Protein AF-A0A923CJ49-F1 (afdb_monomer_lite)

Radius of gyration: 36.43 Å; chains: 1; bounding box: 77×90×79 Å

Secondary structure (DSSP, 8-state):
-HHHHHHHHHHHHHHHTSSSS--------------------EEEEEEE-SS-TT-EESS-SB-TTT-PBPEEEEEEE---------EEEETTEEEEEESS--B-TTT-PBPEEE--------------EEEETTEEEEEESS--B-TTT-PBPEEE--

pLDDT: mean 73.27, std 17.53, range [36.72, 94.31]

Sequence (158 aa):
MKRFTFYIAALMLGIFLLGTSSYAQDKAQSKKPVKVQKQIHQQKIVYTCPMDPEVQSDKPGKCPKCKMELEKKVVKMDTQAKIQKDVYTCPMHPDVTSDKTGKCSKCGMNLEKKSMKKAETKIETKSEMYACPMHQDEKSDKAGKCSKCGMNLEKVKK

Foldseek 3Di:
DVVVVVVVVVVVVVVVVVPPPDPDDDDPDPPPPPPPPVPPQPWQKWWADPVHRPQIDSDWAAGPPPRHTTHIDTDRPPVPPVPQQFWWADPVHRVDIDSDWAAGPPPRHTTHTDRPPPPPPPDDPVQFWWADPVDRPDIDSDWAAGPPPRHTTHTDDD

Structure (mmCIF, N/CA/C/O backbone):
data_AF-A0A923CJ49-F1
#
_entry.id   AF-A0A923CJ49-F1
#
loop_
_atom_site.group_PDB
_atom_site.id
_atom_site.type_symbol
_atom_site.label_atom_id
_atom_site.label_alt_id
_atom_site.label_comp_id
_atom_site.label_asym_id
_atom_site.label_entity_id
_atom_site.label_seq_id
_atom_site.pdbx_PDB_ins_code
_atom_site.Cartn_x
_atom_site.Cartn_y
_atom_site.Cartn_z
_atom_site.occupancy
_atom_site.B_iso_or_equiv
_atom_site.auth_seq_id
_atom_site.auth_comp_id
_atom_site.auth_asym_id
_atom_site.auth_atom_id
_atom_site.pdbx_PDB_model_num
ATOM 1 N N . MET A 1 1 ? -50.140 60.241 39.243 1.00 59.81 1 MET A N 1
ATOM 2 C CA . MET A 1 1 ? -48.869 59.872 39.914 1.00 59.81 1 MET A CA 1
ATOM 3 C C . MET A 1 1 ? -48.958 58.596 40.764 1.00 59.81 1 MET A C 1
ATOM 5 O O . MET A 1 1 ? -48.081 57.761 40.625 1.00 59.81 1 MET A O 1
ATOM 9 N N . LYS A 1 2 ? -50.028 58.350 41.542 1.00 58.00 2 LYS A N 1
ATOM 10 C CA . LYS A 1 2 ? -50.163 57.128 42.377 1.00 58.00 2 LYS A CA 1
ATOM 11 C C . LYS A 1 2 ? -50.251 55.790 41.613 1.00 58.00 2 LYS A C 1
ATOM 13 O O . LYS A 1 2 ? -49.874 54.766 42.152 1.00 58.00 2 LYS A O 1
ATOM 18 N N . ARG A 1 3 ? -50.718 55.771 40.355 1.00 61.09 3 ARG A N 1
ATOM 19 C CA . ARG A 1 3 ? -50.797 54.538 39.534 1.00 61.09 3 ARG A CA 1
ATOM 20 C C . ARG A 1 3 ? -49.441 54.094 38.966 1.00 61.09 3 ARG A C 1
ATOM 22 O O . ARG A 1 3 ? -49.235 52.908 38.752 1.00 61.09 3 ARG A O 1
ATOM 29 N N . PHE A 1 4 ? -48.511 55.032 38.782 1.00 63.72 4 PHE A N 1
ATOM 30 C CA . PHE A 1 4 ? -47.164 54.742 38.283 1.00 63.72 4 PHE A CA 1
ATOM 31 C C . PHE A 1 4 ? -46.266 54.133 39.365 1.00 63.72 4 PHE A C 1
ATOM 33 O O . PHE A 1 4 ? -45.472 53.247 39.072 1.00 63.72 4 PHE A O 1
ATOM 40 N N . THR A 1 5 ? -46.448 54.526 40.628 1.00 64.69 5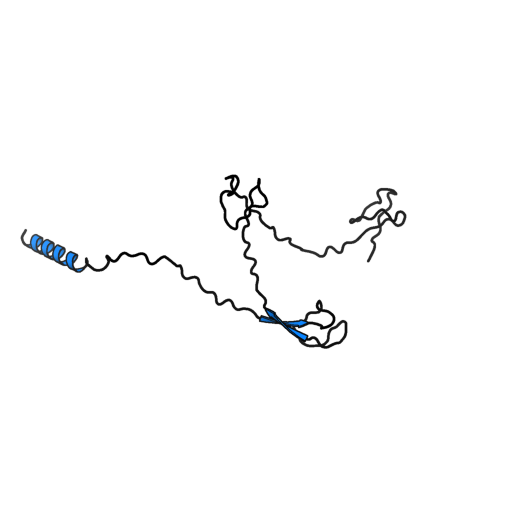 THR A N 1
ATOM 41 C CA . THR A 1 5 ? -45.699 53.948 41.754 1.00 64.69 5 THR A CA 1
ATOM 42 C C . THR A 1 5 ? -46.067 52.484 42.014 1.00 64.69 5 THR A C 1
ATOM 44 O O . THR A 1 5 ? -45.191 51.698 42.356 1.00 64.69 5 THR A O 1
ATOM 47 N N . PHE A 1 6 ? -47.322 52.079 41.774 1.00 73.62 6 PHE A N 1
ATOM 48 C CA . PHE A 1 6 ? -47.728 50.668 41.870 1.00 73.62 6 PHE A CA 1
ATOM 49 C C . PHE A 1 6 ? -47.110 49.792 40.772 1.00 73.62 6 PHE A C 1
ATOM 51 O O . PHE A 1 6 ? -46.699 48.670 41.052 1.00 73.62 6 PHE A O 1
ATOM 58 N N . TYR A 1 7 ? -46.982 50.308 39.546 1.00 72.44 7 TYR A N 1
ATOM 59 C CA . TYR A 1 7 ? -46.362 49.566 38.444 1.00 72.44 7 TYR A CA 1
ATOM 60 C C . TYR A 1 7 ? -44.859 49.356 38.649 1.00 72.44 7 TYR A C 1
ATOM 62 O O . TYR A 1 7 ? -44.361 48.267 38.386 1.00 72.44 7 TYR A O 1
ATOM 70 N N . ILE A 1 8 ? -44.144 50.355 39.174 1.00 72.19 8 ILE A N 1
ATOM 71 C CA . ILE A 1 8 ? -42.700 50.248 39.438 1.00 72.19 8 ILE A CA 1
ATOM 72 C C . ILE A 1 8 ? -42.423 49.286 40.608 1.00 72.19 8 ILE A C 1
ATOM 74 O O . ILE A 1 8 ? -41.493 48.484 40.530 1.00 72.19 8 ILE A O 1
ATOM 78 N N . ALA A 1 9 ? -43.262 49.295 41.652 1.00 69.00 9 ALA A N 1
ATOM 79 C CA . ALA A 1 9 ? -43.156 48.346 42.763 1.00 69.00 9 ALA A CA 1
ATOM 80 C C . ALA A 1 9 ? -43.436 46.892 42.327 1.00 69.00 9 ALA A C 1
ATOM 82 O O . ALA A 1 9 ? -42.726 45.980 42.746 1.00 69.00 9 ALA A O 1
ATOM 83 N N . ALA A 1 10 ? -44.414 46.675 41.439 1.00 67.12 10 ALA A N 1
ATOM 84 C CA . ALA A 1 10 ? -44.710 45.353 40.881 1.00 67.12 10 ALA A CA 1
ATOM 85 C C . ALA A 1 10 ? -43.597 44.838 39.945 1.00 67.12 10 ALA A C 1
ATOM 87 O O . ALA A 1 10 ? -43.288 43.647 39.951 1.00 67.12 10 ALA A O 1
ATOM 88 N N . LEU A 1 11 ? -42.949 45.730 39.185 1.00 66.56 11 LEU A N 1
ATOM 89 C CA . LEU A 1 11 ? -41.848 45.372 38.281 1.00 66.56 11 LEU A CA 1
ATOM 90 C C . LEU A 1 11 ? -40.582 44.948 39.044 1.00 66.56 11 LEU A C 1
ATOM 92 O O . LEU A 1 11 ? -39.925 43.986 38.654 1.00 66.56 11 LEU A O 1
ATOM 96 N N . MET A 1 12 ? -40.269 45.607 40.163 1.00 64.75 12 MET A N 1
ATOM 97 C CA . MET A 1 12 ? -39.093 45.274 40.982 1.00 64.75 12 MET A CA 1
ATOM 98 C C . MET A 1 12 ? -39.270 43.977 41.789 1.00 64.75 12 MET A C 1
ATOM 100 O O . MET A 1 12 ? -38.310 43.228 41.957 1.00 64.75 12 MET A O 1
ATOM 104 N N . LEU A 1 13 ? -40.498 43.655 42.215 1.00 63.62 13 LEU A N 1
ATOM 105 C CA . LEU A 1 13 ? -40.825 42.365 42.841 1.00 63.62 13 LE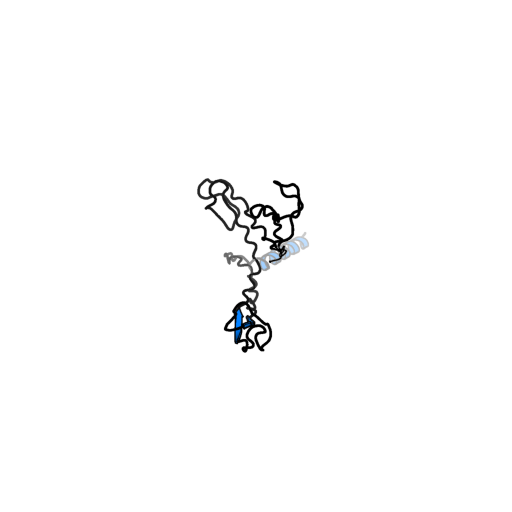U A CA 1
ATOM 106 C C . LEU A 1 13 ? -40.783 41.191 41.844 1.00 63.62 13 LEU A C 1
ATOM 108 O O . LEU A 1 13 ? -40.416 40.081 42.225 1.00 63.62 13 LEU A O 1
ATOM 112 N N . GLY A 1 14 ? -41.100 41.428 40.565 1.00 59.41 14 GLY A N 1
ATOM 113 C CA . GLY A 1 14 ? -41.058 40.398 39.519 1.00 59.41 14 GLY A CA 1
ATOM 114 C C . GLY A 1 14 ? -39.646 39.993 39.078 1.00 59.41 14 GLY A C 1
ATOM 115 O O . GLY A 1 14 ? -39.413 38.832 38.751 1.00 59.41 14 GLY A O 1
ATOM 116 N N . ILE A 1 15 ? -38.680 40.917 39.108 1.00 60.88 15 ILE A N 1
ATOM 117 C CA . ILE A 1 15 ? -37.300 40.654 38.658 1.00 60.88 15 ILE A CA 1
ATOM 118 C C . ILE A 1 15 ? -36.504 39.847 39.704 1.00 60.88 15 ILE A C 1
ATOM 120 O O . ILE A 1 15 ? -35.617 39.075 39.345 1.00 60.88 15 ILE A O 1
ATOM 124 N N . PHE A 1 16 ? -36.859 39.942 40.991 1.00 52.81 16 PHE A N 1
ATOM 125 C CA . PHE A 1 16 ? -36.163 39.237 42.075 1.00 52.81 16 PHE A CA 1
ATOM 126 C C . PHE A 1 16 ? -36.504 37.731 42.163 1.00 52.81 16 PHE A C 1
ATOM 128 O O . PHE A 1 16 ? -35.714 36.958 42.697 1.00 52.81 16 PHE A O 1
ATOM 135 N N . LEU A 1 17 ? -37.630 37.280 41.588 1.00 57.31 17 LEU A N 1
ATOM 136 C CA . LEU A 1 17 ? -38.038 35.861 41.582 1.00 57.31 17 LEU A CA 1
ATOM 137 C C . LEU A 1 17 ? -37.474 35.035 40.410 1.00 57.31 17 LEU A C 1
ATOM 139 O O . LEU A 1 17 ? -37.579 33.812 40.428 1.00 57.31 17 LEU A O 1
ATOM 143 N N . LEU A 1 18 ? -36.838 35.662 39.414 1.00 55.31 18 LEU A N 1
ATOM 144 C CA . LEU A 1 18 ? -36.206 34.962 38.281 1.00 55.31 18 LEU A CA 1
ATOM 145 C C . LEU A 1 18 ? -34.669 34.860 38.407 1.00 55.31 18 LEU A C 1
ATOM 147 O O . LEU A 1 18 ? -34.010 34.353 37.502 1.00 55.31 18 LEU A O 1
ATOM 151 N N . GLY A 1 19 ? -34.082 35.340 39.510 1.00 57.91 19 GLY A N 1
ATOM 152 C CA . GLY A 1 19 ? -32.658 35.690 39.584 1.00 57.91 19 GLY A CA 1
ATOM 153 C C . GLY A 1 19 ? -31.718 34.815 40.427 1.00 57.91 19 GLY A C 1
ATOM 154 O O . GLY A 1 19 ? -30.617 35.280 40.702 1.00 57.91 19 GLY A O 1
ATOM 155 N N . THR A 1 20 ? -32.075 33.598 40.869 1.00 63.00 20 THR A N 1
ATOM 156 C CA . THR A 1 20 ? -31.187 32.790 41.753 1.00 63.00 20 THR A CA 1
ATOM 157 C C . THR A 1 20 ? -31.067 31.300 41.410 1.00 63.00 20 THR A C 1
ATOM 159 O O . THR A 1 20 ? -30.896 30.452 42.283 1.00 63.00 20 THR A O 1
ATOM 162 N N . SER A 1 21 ? -31.069 30.930 40.131 1.00 58.22 21 SER A N 1
ATOM 163 C CA . SER A 1 21 ? -30.615 29.589 39.729 1.00 58.22 21 SER A CA 1
ATOM 164 C C . SER A 1 21 ? -29.766 29.651 38.475 1.00 58.22 21 SER A C 1
ATOM 166 O O . SER A 1 21 ? -30.269 29.425 37.383 1.00 58.22 21 SER A O 1
ATOM 168 N N . SER A 1 22 ? -28.484 29.990 38.641 1.00 57.03 22 SER A N 1
ATOM 169 C CA . SER A 1 22 ? -27.346 29.431 37.883 1.00 57.03 22 SER A CA 1
ATOM 170 C C . SER A 1 22 ? -26.071 30.227 38.180 1.00 57.03 22 SER A C 1
ATOM 172 O O . SER A 1 22 ? -25.549 30.934 37.324 1.00 57.03 22 SER A O 1
ATOM 174 N N . TYR A 1 23 ? -25.546 30.114 39.401 1.00 59.97 23 TYR A N 1
ATOM 175 C CA . TYR A 1 23 ? -24.133 30.408 39.660 1.00 59.97 23 TYR A CA 1
ATOM 176 C C . TYR A 1 23 ? -23.498 29.209 40.364 1.00 59.97 23 TYR A C 1
ATOM 178 O O . TYR A 1 23 ? -23.185 29.228 41.547 1.00 59.97 23 TYR A O 1
ATOM 186 N N . ALA A 1 24 ? -23.354 28.128 39.601 1.00 53.75 24 ALA A N 1
ATOM 187 C CA . ALA A 1 24 ? -22.374 27.091 39.868 1.00 53.75 24 ALA A CA 1
ATOM 188 C C . ALA A 1 24 ? -21.457 27.038 38.642 1.00 53.75 24 ALA A C 1
ATOM 190 O O . ALA A 1 24 ? -21.791 26.455 37.611 1.00 53.75 24 ALA A O 1
ATOM 191 N N . GLN A 1 25 ? -20.314 27.714 38.741 1.00 55.56 25 GLN A N 1
ATOM 192 C CA . GLN A 1 25 ? -19.132 27.326 37.986 1.00 55.56 25 GLN A CA 1
ATOM 193 C C . GLN A 1 25 ? -18.595 26.052 38.647 1.00 55.56 25 GLN A C 1
ATOM 195 O O . GLN A 1 25 ? -18.388 26.061 39.852 1.00 55.56 25 GLN A O 1
ATOM 200 N N . ASP A 1 26 ? -18.346 24.984 37.891 1.00 52.47 26 ASP A N 1
ATOM 201 C CA . ASP A 1 26 ? -16.961 24.543 37.727 1.00 52.47 26 ASP A CA 1
ATOM 202 C C . ASP A 1 26 ? -16.788 23.580 36.543 1.00 52.47 26 ASP A C 1
ATOM 204 O O . ASP A 1 26 ? -17.720 22.986 36.000 1.00 52.47 26 ASP A O 1
ATOM 208 N N . LYS A 1 27 ? -15.548 23.526 36.086 1.00 54.16 27 LYS A N 1
ATOM 209 C CA . LYS A 1 27 ? -15.055 23.108 34.782 1.00 54.16 27 LYS A CA 1
ATOM 210 C C . LYS A 1 27 ? -15.205 21.600 34.549 1.00 54.16 27 LYS A C 1
ATOM 212 O O . LYS A 1 27 ? -14.256 20.840 34.725 1.00 54.16 27 LYS A O 1
ATOM 217 N N . ALA A 1 28 ? -16.338 21.160 34.011 1.00 47.00 28 ALA A N 1
ATOM 218 C CA . ALA A 1 28 ? -16.392 19.893 33.283 1.00 47.00 28 ALA A CA 1
ATOM 219 C C . ALA A 1 28 ? -15.890 20.124 31.851 1.00 47.00 28 ALA A C 1
ATOM 221 O O . ALA A 1 28 ? -16.591 20.629 30.976 1.00 47.00 28 ALA A O 1
ATOM 222 N N . GLN A 1 29 ? -14.615 19.803 31.654 1.00 50.41 29 GLN A N 1
ATOM 223 C CA . GLN A 1 29 ? -13.920 19.753 30.374 1.00 50.41 29 GLN A CA 1
ATOM 224 C C . GLN A 1 29 ? -14.838 19.265 29.247 1.00 50.41 29 GLN A C 1
ATOM 226 O O . GLN A 1 29 ? -15.416 18.181 29.320 1.00 50.41 29 GLN A O 1
ATOM 231 N N . SER A 1 30 ? -14.899 20.055 28.174 1.00 45.38 30 SER A N 1
ATOM 232 C CA . SER A 1 30 ? -15.439 19.669 26.874 1.00 45.38 30 SER A CA 1
ATOM 233 C C . SER A 1 30 ? -14.671 18.457 26.332 1.00 45.38 30 SER A C 1
ATOM 235 O O . SER A 1 30 ? -13.766 18.571 25.508 1.00 45.38 30 SER A O 1
ATOM 237 N N . LYS A 1 31 ? -15.027 17.258 26.791 1.00 44.47 31 LYS A N 1
ATOM 238 C CA . LYS A 1 31 ? -14.844 16.052 25.996 1.00 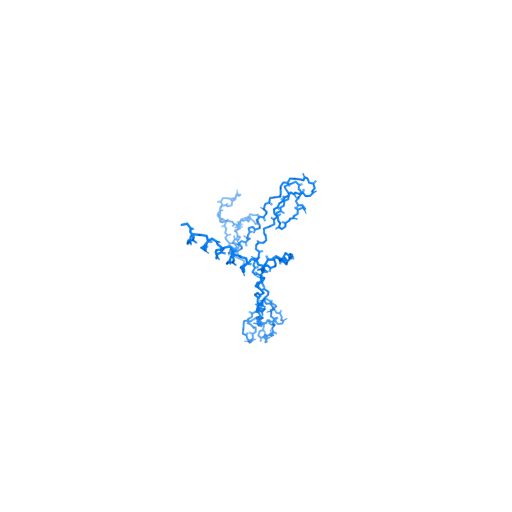44.47 31 LYS A CA 1
ATOM 239 C C . LYS A 1 31 ? -16.035 16.023 25.054 1.00 44.47 31 LYS A C 1
ATOM 241 O O . LYS A 1 31 ? -17.115 15.562 25.412 1.00 44.47 31 LYS A O 1
ATOM 246 N N . LYS A 1 32 ? -15.839 16.579 23.853 1.00 41.12 32 LYS A N 1
ATOM 247 C CA . LYS A 1 32 ? -16.707 16.312 22.698 1.00 41.12 32 LYS A CA 1
ATOM 248 C C . LYS A 1 32 ? -17.052 14.817 22.704 1.00 41.12 32 LYS A C 1
ATOM 250 O O . LYS A 1 32 ? -16.138 14.024 22.955 1.00 41.12 32 LYS A O 1
ATOM 255 N N . PRO A 1 33 ? -18.299 14.408 22.416 1.00 38.28 33 PRO A N 1
ATOM 256 C CA . PRO A 1 33 ? -18.590 12.999 22.239 1.00 38.28 33 PRO A CA 1
ATOM 257 C C . PRO A 1 33 ? -17.721 12.513 21.082 1.00 38.28 33 PRO A C 1
ATOM 259 O O . PRO A 1 33 ? -17.966 12.817 19.913 1.00 38.28 33 PRO A O 1
ATOM 262 N N . VAL A 1 34 ? -16.660 11.778 21.415 1.00 42.88 34 VAL A N 1
ATOM 263 C CA . VAL A 1 34 ? -16.055 10.847 20.481 1.00 42.88 34 VAL A CA 1
ATOM 264 C C . VAL A 1 34 ? -17.210 9.924 20.140 1.00 42.88 34 VAL A C 1
ATOM 266 O O . VAL A 1 34 ? -17.631 9.123 20.971 1.00 42.88 34 VAL A O 1
ATOM 269 N N . LYS A 1 35 ? -17.787 10.090 18.943 1.00 36.72 35 LYS A N 1
ATOM 270 C CA . LYS A 1 35 ? -18.553 9.020 18.317 1.00 36.72 35 LYS A CA 1
ATOM 271 C C . LYS A 1 35 ? -17.591 7.843 18.306 1.00 36.72 35 LYS A C 1
ATOM 273 O O . LYS A 1 35 ? -16.711 7.779 17.449 1.00 36.72 35 LYS A O 1
ATOM 278 N N . VAL A 1 36 ? -17.725 6.957 19.290 1.00 41.34 36 VAL A N 1
ATOM 279 C CA . VAL A 1 36 ? -17.186 5.608 19.230 1.00 41.34 36 VAL A CA 1
ATOM 280 C C . VAL A 1 36 ? -17.983 4.968 18.109 1.00 41.34 36 VAL A C 1
ATOM 282 O O . VAL A 1 36 ? -19.0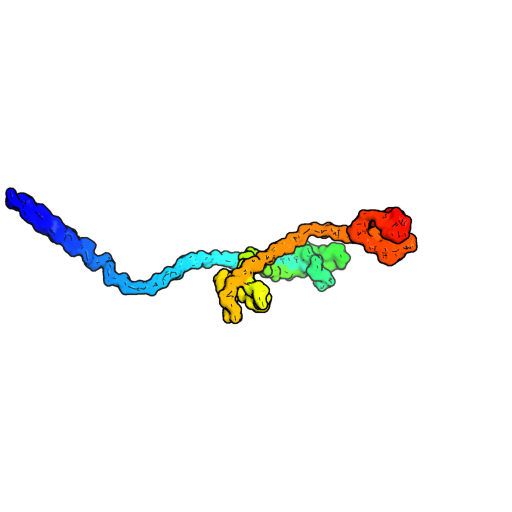30 4.357 18.310 1.00 41.34 36 VAL A O 1
ATOM 285 N N . GLN A 1 37 ? -17.545 5.244 16.882 1.00 50.91 37 GLN A N 1
ATOM 286 C CA . GLN A 1 37 ? -17.928 4.473 15.727 1.00 50.91 37 GLN A CA 1
ATOM 287 C C . GLN A 1 37 ? -17.491 3.070 16.099 1.00 50.91 37 GLN A C 1
ATOM 289 O O . GLN A 1 37 ? -16.295 2.806 16.208 1.00 50.91 37 GLN A O 1
ATOM 294 N N . LYS A 1 38 ? -18.477 2.230 16.420 1.00 44.38 38 LYS A N 1
ATOM 295 C CA . LYS A 1 38 ? -18.341 0.791 16.580 1.00 44.38 38 LYS A CA 1
ATOM 296 C C . LYS A 1 38 ? -17.496 0.332 15.400 1.00 44.38 38 LYS A C 1
ATOM 298 O O . LYS A 1 38 ? -17.998 0.272 14.281 1.00 44.38 38 LYS A O 1
ATOM 303 N N . GLN A 1 39 ? -16.199 0.140 15.637 1.00 53.25 39 GLN A N 1
ATOM 304 C CA . GLN A 1 39 ? -15.274 -0.326 14.623 1.00 53.25 39 GLN A CA 1
ATOM 305 C C . GLN A 1 39 ? -15.726 -1.742 14.323 1.00 53.25 39 GLN A C 1
ATOM 307 O O . GLN A 1 39 ? -15.440 -2.678 15.074 1.00 53.25 39 GLN A O 1
ATOM 312 N N . ILE A 1 40 ? -16.544 -1.870 13.280 1.00 49.59 40 ILE A N 1
ATOM 313 C CA . ILE A 1 40 ? -16.902 -3.156 12.720 1.00 49.59 40 ILE A CA 1
ATOM 314 C C . ILE A 1 40 ? -15.588 -3.694 12.178 1.00 49.59 40 ILE A C 1
ATOM 316 O O . ILE A 1 40 ? -15.141 -3.308 11.103 1.00 49.59 40 ILE A O 1
ATOM 320 N N . HIS A 1 41 ? -14.935 -4.520 12.990 1.00 51.75 41 HIS A N 1
ATOM 321 C CA . HIS A 1 41 ? -13.840 -5.364 12.560 1.00 51.75 41 HIS A CA 1
ATOM 322 C C . HIS A 1 41 ? -14.454 -6.314 11.537 1.00 51.75 41 HIS A C 1
ATOM 324 O O . HIS A 1 41 ? -15.062 -7.323 11.896 1.00 51.75 41 HIS A O 1
ATOM 330 N N . GLN A 1 42 ? -14.400 -5.925 10.265 1.00 60.66 42 GLN A N 1
ATOM 331 C CA . GLN A 1 42 ? -14.883 -6.740 9.165 1.00 60.66 42 GLN A CA 1
ATOM 332 C C . GLN A 1 42 ? -13.914 -7.915 9.029 1.00 60.66 42 GLN A C 1
ATOM 334 O O . GLN A 1 42 ? -12.850 -7.823 8.423 1.00 60.66 42 GLN A O 1
ATOM 339 N N . GLN A 1 43 ? -14.252 -9.023 9.682 1.00 69.06 43 GLN A N 1
ATOM 340 C CA . GLN A 1 43 ? -13.546 -10.283 9.513 1.00 69.06 43 GLN A CA 1
ATOM 341 C C . GLN A 1 43 ? -13.917 -10.837 8.137 1.00 69.06 43 GLN A C 1
ATOM 343 O O . GLN A 1 43 ? -15.082 -11.153 7.890 1.00 69.06 43 GLN A O 1
ATOM 348 N N . LYS A 1 44 ? -12.938 -10.937 7.233 1.00 84.00 44 LYS A N 1
ATOM 349 C CA . LYS A 1 44 ? -13.124 -11.551 5.916 1.00 84.00 44 LYS A CA 1
ATOM 350 C C . LYS A 1 44 ? -12.566 -12.965 5.958 1.00 84.00 44 LYS A C 1
ATOM 352 O O . LYS A 1 44 ? -11.414 -13.183 6.328 1.00 84.00 44 LYS A O 1
ATOM 357 N N . ILE A 1 45 ? -13.395 -13.931 5.587 1.00 88.38 45 ILE A N 1
ATOM 358 C CA . ILE A 1 45 ? -12.958 -15.311 5.387 1.00 88.38 45 ILE A CA 1
ATOM 359 C C . ILE A 1 45 ? -12.312 -15.389 4.002 1.00 88.38 45 ILE A C 1
ATOM 361 O O . ILE A 1 45 ? -12.928 -14.988 3.018 1.00 88.38 45 ILE A O 1
ATOM 365 N N . VAL A 1 46 ? -11.085 -15.897 3.938 1.00 92.12 46 VAL A N 1
ATOM 366 C CA . VAL A 1 46 ? -10.326 -16.138 2.706 1.00 92.12 46 VAL A CA 1
ATOM 367 C C . VAL A 1 46 ? -9.805 -17.569 2.750 1.00 92.12 46 VAL A C 1
ATOM 369 O O . VAL A 1 46 ? -9.345 -18.027 3.787 1.00 92.12 46 VAL A O 1
ATOM 372 N N . TYR A 1 47 ? -9.875 -18.285 1.641 1.00 94.31 47 TYR A N 1
ATOM 373 C CA . TYR A 1 47 ? -9.346 -19.636 1.500 1.00 94.31 47 TYR A CA 1
ATOM 374 C C . TYR A 1 47 ? -7.957 -19.568 0.867 1.00 94.31 47 TYR A C 1
ATOM 376 O O . TYR A 1 47 ? -7.775 -18.846 -0.111 1.00 94.31 47 TYR A O 1
ATOM 384 N N . THR A 1 48 ? -6.964 -20.259 1.422 1.00 93.00 48 THR A N 1
ATOM 385 C CA . THR A 1 48 ? -5.560 -20.198 0.974 1.00 93.00 48 THR A CA 1
ATOM 386 C C . THR A 1 48 ? -5.004 -21.599 0.745 1.00 93.00 48 THR A C 1
ATOM 388 O O . THR A 1 48 ? -5.340 -22.526 1.477 1.00 93.00 48 THR A O 1
ATOM 391 N N . CYS A 1 49 ? -4.168 -21.770 -0.280 1.00 93.56 49 CYS A N 1
ATOM 392 C CA . CYS A 1 49 ? -3.517 -23.051 -0.548 1.00 93.56 49 CYS A CA 1
ATOM 393 C C . CYS A 1 49 ? -2.387 -23.307 0.471 1.00 93.56 49 CYS A C 1
ATOM 395 O O . CYS A 1 49 ? -1.537 -22.428 0.636 1.00 93.56 49 CYS A O 1
ATOM 397 N N . PRO A 1 50 ? -2.312 -24.494 1.104 1.00 88.69 50 PRO A N 1
ATOM 398 C CA . PRO A 1 50 ? -1.257 -24.807 2.074 1.00 88.69 50 PRO A CA 1
ATOM 399 C C . PRO A 1 50 ? 0.145 -24.844 1.448 1.00 88.69 50 PRO A C 1
ATOM 401 O O . PRO A 1 50 ? 1.129 -24.564 2.126 1.00 88.69 50 PRO A O 1
ATOM 404 N N . MET A 1 51 ? 0.244 -25.147 0.148 1.00 90.94 51 MET A N 1
ATOM 405 C CA . MET A 1 51 ? 1.515 -25.153 -0.586 1.00 90.94 51 MET A CA 1
ATOM 406 C C . MET A 1 51 ? 1.841 -23.824 -1.280 1.00 90.94 51 MET A C 1
ATOM 408 O O . MET A 1 51 ? 3.008 -23.545 -1.527 1.00 90.94 51 MET A O 1
ATOM 412 N N . ASP A 1 52 ? 0.834 -22.994 -1.567 1.00 84.81 52 ASP A N 1
ATOM 413 C CA . ASP A 1 52 ? 0.989 -21.736 -2.304 1.00 84.81 52 ASP A CA 1
ATOM 414 C C . ASP A 1 52 ? 0.247 -20.596 -1.581 1.00 84.81 52 ASP A C 1
ATOM 416 O O . ASP A 1 52 ? -0.900 -20.292 -1.925 1.00 84.81 52 ASP A O 1
ATOM 420 N N . PRO A 1 53 ? 0.876 -19.912 -0.607 1.00 82.19 53 PRO A N 1
ATOM 421 C CA . PRO A 1 53 ? 0.233 -18.840 0.164 1.00 82.19 53 PRO A CA 1
ATOM 422 C C . PRO A 1 53 ? -0.281 -17.656 -0.675 1.00 82.19 53 PRO A C 1
ATOM 424 O O . PRO A 1 53 ? -1.136 -16.890 -0.222 1.00 82.19 53 PRO A O 1
ATOM 427 N N . GLU A 1 54 ? 0.238 -17.505 -1.897 1.00 85.94 54 GLU A N 1
ATOM 428 C CA . GLU A 1 54 ? -0.197 -16.512 -2.886 1.00 85.94 54 GLU A CA 1
ATOM 429 C C . GLU A 1 54 ? -1.560 -16.844 -3.511 1.00 85.94 54 GLU A C 1
ATOM 431 O O . GLU A 1 54 ? -2.259 -15.951 -3.990 1.00 85.94 54 GLU A O 1
ATOM 436 N N . VAL A 1 55 ? -1.963 -18.119 -3.517 1.00 88.12 55 VAL A N 1
ATOM 437 C CA . VAL A 1 55 ? -3.249 -18.548 -4.071 1.00 88.12 55 VAL A CA 1
ATOM 438 C C . VAL A 1 55 ? -4.323 -18.372 -3.006 1.00 88.12 55 VAL A C 1
ATOM 440 O O . VAL A 1 55 ? -4.439 -19.172 -2.075 1.00 88.12 55 VAL A O 1
ATOM 443 N N . GLN A 1 56 ? -5.119 -17.318 -3.168 1.00 91.44 56 GLN A N 1
ATOM 444 C CA . GLN A 1 56 ? -6.224 -16.967 -2.284 1.00 91.44 56 GLN A CA 1
ATOM 445 C C . GLN A 1 56 ? -7.554 -16.948 -3.042 1.00 91.44 56 GLN A C 1
ATOM 447 O O . GLN A 1 56 ? -7.617 -16.539 -4.199 1.00 91.44 56 GLN A O 1
ATOM 452 N N . SER A 1 57 ? -8.624 -17.382 -2.383 1.00 88.94 57 SER A N 1
ATOM 453 C CA . SER A 1 57 ? -9.979 -17.436 -2.934 1.00 88.94 57 SER A CA 1
ATOM 454 C C . SER A 1 57 ? -10.996 -16.959 -1.901 1.00 88.94 57 SER A C 1
ATOM 456 O O . SER A 1 57 ? -10.838 -17.186 -0.705 1.00 88.94 57 SER A O 1
ATOM 458 N N . ASP A 1 58 ? -12.084 -16.346 -2.356 1.00 90.62 58 ASP A N 1
ATOM 459 C CA . ASP A 1 58 ? -13.225 -15.996 -1.497 1.00 90.62 58 ASP A CA 1
ATOM 460 C C . ASP A 1 58 ? -14.169 -17.186 -1.254 1.00 90.62 58 ASP A C 1
ATOM 462 O O . ASP A 1 58 ? -15.090 -17.110 -0.440 1.00 90.62 58 ASP A O 1
ATOM 466 N N . LYS A 1 59 ? -13.949 -18.297 -1.966 1.00 89.38 59 LYS A N 1
ATOM 467 C CA . LYS A 1 59 ? -14.782 -19.502 -1.936 1.00 89.38 59 LYS A CA 1
ATOM 468 C C . LYS A 1 59 ? -13.951 -20.743 -1.592 1.00 89.38 59 LYS A C 1
ATOM 470 O O . LYS A 1 59 ? -12.782 -20.797 -1.986 1.00 89.38 59 LYS A O 1
ATOM 475 N N . PRO A 1 60 ? -14.554 -21.738 -0.917 1.00 92.88 60 PRO A N 1
ATOM 476 C CA . PRO A 1 60 ? -13.924 -23.039 -0.723 1.00 92.88 60 PRO A CA 1
ATOM 477 C C . PRO A 1 60 ? -13.733 -23.755 -2.065 1.00 92.88 60 PRO A C 1
ATOM 479 O O . PRO A 1 60 ? -14.391 -23.420 -3.057 1.00 92.88 60 PRO A O 1
ATOM 482 N N . GLY A 1 61 ? -12.851 -24.750 -2.089 1.00 92.88 61 GLY A N 1
ATOM 483 C CA . GLY A 1 61 ? -12.605 -25.585 -3.256 1.00 92.88 61 GLY A CA 1
ATOM 484 C C . GLY A 1 61 ? -11.135 -25.939 -3.424 1.00 92.88 61 GLY A C 1
ATOM 485 O O . GLY A 1 61 ? -10.309 -25.732 -2.538 1.00 92.88 61 GLY A O 1
ATOM 486 N N . LYS A 1 62 ? -10.802 -26.451 -4.609 1.00 93.50 62 LYS A N 1
ATOM 487 C CA . LYS A 1 62 ? -9.453 -26.920 -4.933 1.00 93.50 62 LYS A CA 1
ATOM 488 C C . LYS A 1 62 ? -8.581 -25.808 -5.505 1.00 93.50 62 LYS A C 1
ATOM 490 O O . LYS A 1 62 ? -9.018 -25.021 -6.342 1.00 93.50 62 LYS A O 1
ATOM 495 N N . CYS A 1 63 ? -7.316 -25.795 -5.102 1.00 89.12 63 CYS A N 1
ATOM 496 C CA . CYS A 1 63 ? -6.281 -24.946 -5.663 1.00 89.12 63 CYS A CA 1
ATOM 497 C C . CYS A 1 63 ? -6.111 -25.241 -7.167 1.00 89.12 63 CYS A C 1
ATOM 499 O O . CYS A 1 63 ? -5.890 -26.396 -7.539 1.00 89.12 63 CYS A O 1
ATOM 501 N N . PRO A 1 64 ? -6.148 -24.229 -8.051 1.00 90.00 64 PRO A N 1
ATOM 502 C CA . PRO A 1 64 ? -6.004 -24.428 -9.494 1.00 90.00 64 PRO A CA 1
ATOM 503 C C . PRO A 1 64 ? -4.601 -24.893 -9.913 1.00 90.00 64 PRO A C 1
ATOM 505 O O . PRO A 1 64 ? -4.451 -25.446 -10.998 1.00 90.00 64 PRO A O 1
ATOM 508 N N . LYS A 1 65 ? -3.580 -24.684 -9.069 1.00 87.12 65 LYS A N 1
ATOM 509 C CA . LYS A 1 65 ? -2.195 -25.086 -9.353 1.00 87.12 65 LYS A CA 1
ATOM 510 C C . LYS A 1 65 ? -1.927 -26.533 -8.940 1.00 87.12 65 LYS A C 1
ATOM 512 O O . LYS A 1 65 ? -1.553 -27.355 -9.768 1.00 87.12 65 LYS A O 1
ATOM 517 N N . CYS A 1 66 ? -2.147 -26.851 -7.665 1.00 89.19 66 CYS A N 1
ATOM 518 C CA . CYS A 1 66 ? -1.778 -28.146 -7.085 1.00 89.19 66 CYS A CA 1
ATOM 519 C C . CYS A 1 66 ? -2.963 -29.101 -6.868 1.00 89.19 66 CYS A C 1
ATOM 521 O O . CYS A 1 66 ? -2.762 -30.232 -6.436 1.00 89.19 66 CYS A O 1
ATOM 523 N N . LYS A 1 67 ? -4.202 -28.672 -7.159 1.00 90.38 67 LYS A N 1
ATOM 524 C CA . LYS A 1 67 ? -5.451 -29.449 -7.007 1.00 90.38 67 LYS A CA 1
ATOM 525 C C . LYS A 1 67 ? -5.764 -29.919 -5.576 1.00 90.38 67 LYS A C 1
ATOM 527 O O . LYS A 1 67 ? -6.713 -30.683 -5.394 1.00 90.38 67 LYS A O 1
ATOM 532 N N . MET A 1 68 ? -5.018 -29.452 -4.575 1.00 91.19 68 MET A N 1
ATOM 533 C CA . MET A 1 68 ? -5.304 -29.678 -3.154 1.00 91.19 68 MET A CA 1
ATOM 534 C C . MET A 1 68 ? -6.428 -28.762 -2.663 1.00 91.19 68 MET A C 1
ATOM 536 O O . MET A 1 68 ? -6.672 -27.715 -3.256 1.00 91.19 68 MET A O 1
ATOM 540 N N . GLU A 1 69 ? -7.113 -29.148 -1.590 1.00 93.50 69 GLU A N 1
ATOM 541 C CA . GLU A 1 69 ? -8.188 -28.346 -0.994 1.00 93.50 69 GLU A CA 1
ATOM 542 C C . GLU A 1 69 ? -7.630 -27.059 -0.362 1.00 93.50 69 GLU A C 1
ATOM 544 O O . GLU A 1 69 ? -6.560 -27.069 0.248 1.00 93.50 69 GLU A O 1
ATOM 549 N N . LEU A 1 70 ? -8.336 -25.941 -0.530 1.00 93.19 70 LEU A N 1
ATOM 550 C CA . LEU A 1 70 ? -7.962 -24.668 0.076 1.00 93.19 70 LEU A CA 1
ATOM 551 C C . LEU A 1 70 ? -8.394 -24.618 1.545 1.00 93.19 70 LEU A C 1
ATOM 553 O O . LEU A 1 70 ? -9.529 -24.940 1.897 1.00 93.19 70 LEU A O 1
ATOM 557 N N . GLU A 1 71 ? -7.513 -24.116 2.402 1.00 91.75 71 GLU A N 1
ATOM 558 C CA . GLU A 1 71 ? -7.766 -23.999 3.833 1.00 91.75 71 GLU A CA 1
ATOM 559 C C . GLU A 1 71 ? -8.413 -22.661 4.182 1.00 91.75 71 GLU A C 1
ATOM 561 O O . GLU A 1 71 ? -8.020 -21.599 3.696 1.00 91.75 71 GLU A O 1
ATOM 566 N N . LYS A 1 72 ? -9.409 -22.695 5.069 1.00 92.50 72 LYS A N 1
ATOM 567 C CA . LYS A 1 72 ? -10.136 -21.507 5.517 1.00 92.50 72 LYS A CA 1
ATOM 568 C C . LYS A 1 72 ? -9.283 -20.677 6.478 1.00 92.50 72 LYS A C 1
ATOM 570 O O . LYS A 1 72 ? -9.020 -21.091 7.604 1.00 92.50 72 LYS A O 1
ATOM 575 N N . LYS A 1 73 ? -8.962 -19.448 6.087 1.00 88.75 73 LYS A N 1
ATOM 576 C CA . LYS A 1 73 ? -8.250 -18.462 6.901 1.00 88.75 73 LYS A CA 1
ATOM 577 C C . LYS A 1 73 ? -9.150 -17.268 7.210 1.00 88.75 73 LYS A C 1
ATOM 579 O O . LYS A 1 73 ? -9.753 -16.663 6.327 1.00 88.75 73 LYS A O 1
ATOM 584 N N . VAL A 1 74 ? -9.253 -16.905 8.486 1.00 84.25 74 VAL A N 1
ATOM 585 C CA . VAL A 1 74 ? -9.958 -15.683 8.897 1.00 84.25 74 VAL A CA 1
ATOM 586 C C . VAL A 1 74 ? -8.952 -14.546 8.898 1.00 84.25 74 VAL A C 1
ATOM 588 O O . VAL A 1 74 ? -8.045 -14.508 9.729 1.00 84.25 74 VAL A O 1
ATOM 591 N N . VAL A 1 75 ? -9.103 -13.625 7.955 1.00 81.88 75 VAL A N 1
ATOM 592 C CA . VAL A 1 75 ? -8.266 -12.435 7.877 1.00 81.88 75 VAL A CA 1
ATOM 593 C C . VAL A 1 75 ? -9.012 -11.311 8.578 1.00 81.88 75 VAL A C 1
ATOM 595 O O . VAL A 1 75 ? -10.133 -10.947 8.210 1.00 81.88 75 VAL A O 1
ATOM 598 N N . LYS A 1 76 ? -8.394 -10.761 9.624 1.00 77.81 76 LYS A N 1
ATOM 599 C CA . LYS A 1 76 ? -8.823 -9.478 10.173 1.00 77.81 76 LYS A CA 1
ATOM 600 C C . LYS A 1 76 ? -8.447 -8.447 9.119 1.00 77.81 76 LYS A C 1
ATOM 602 O O . LYS A 1 76 ? -7.270 -8.147 8.945 1.00 77.81 76 LYS A O 1
ATOM 607 N N . MET A 1 77 ? -9.426 -7.995 8.338 1.00 58.00 77 MET A N 1
ATOM 608 C CA . MET A 1 77 ? -9.211 -6.822 7.509 1.00 58.00 77 MET A CA 1
ATOM 609 C C . MET A 1 77 ? -9.248 -5.655 8.479 1.00 58.00 77 MET A C 1
ATOM 611 O O . MET A 1 77 ? -10.307 -5.118 8.806 1.00 58.00 77 MET A O 1
ATOM 615 N N . ASP A 1 78 ? -8.074 -5.301 8.986 1.00 58.03 78 ASP A N 1
ATOM 616 C CA . ASP A 1 78 ? -7.871 -3.965 9.497 1.00 58.03 78 ASP A CA 1
ATOM 617 C C . ASP A 1 78 ? -8.045 -3.093 8.263 1.00 58.03 78 ASP A C 1
ATOM 619 O O . ASP A 1 78 ? -7.143 -2.979 7.430 1.00 58.03 78 ASP A O 1
ATOM 623 N N . THR A 1 79 ? -9.256 -2.571 8.064 1.00 53.44 79 THR A N 1
ATOM 624 C CA . THR A 1 79 ? -9.482 -1.492 7.119 1.00 53.44 79 THR A CA 1
ATOM 625 C C . THR A 1 79 ? -8.624 -0.355 7.638 1.00 53.44 79 THR A C 1
ATOM 627 O O . THR A 1 79 ? -9.070 0.490 8.414 1.00 53.44 79 THR A O 1
ATOM 630 N N . GLN A 1 80 ? -7.354 -0.358 7.241 1.00 53.03 80 GLN A N 1
ATOM 631 C CA . GLN A 1 80 ? -6.474 0.777 7.307 1.00 53.03 80 GLN A CA 1
ATOM 632 C C . GLN A 1 80 ? -7.058 1.731 6.274 1.00 53.03 80 GLN A C 1
ATOM 634 O O . GLN A 1 80 ? -6.560 1.887 5.161 1.00 53.03 80 GLN A O 1
ATOM 639 N N . ALA A 1 81 ? -8.187 2.348 6.640 1.00 48.53 81 ALA A N 1
ATOM 640 C CA . ALA A 1 81 ? -8.528 3.663 6.170 1.00 48.53 81 ALA A CA 1
ATOM 641 C C . ALA A 1 81 ? -7.226 4.425 6.343 1.00 48.53 81 ALA A C 1
ATOM 643 O O . ALA A 1 81 ? -6.760 4.614 7.467 1.00 48.53 81 ALA A O 1
ATOM 644 N N . LYS A 1 82 ? -6.564 4.682 5.216 1.00 46.00 82 LYS A N 1
ATOM 645 C CA . LYS A 1 82 ? -5.315 5.412 5.132 1.00 46.00 82 LYS A CA 1
ATOM 646 C C . LYS A 1 82 ? -5.604 6.763 5.766 1.00 46.00 82 LYS A C 1
ATOM 648 O O . LYS A 1 82 ? -6.027 7.689 5.078 1.00 46.00 82 LYS A O 1
ATOM 653 N N . ILE A 1 83 ? -5.444 6.863 7.084 1.00 50.38 83 ILE A N 1
ATOM 654 C CA . ILE A 1 83 ? -5.334 8.135 7.766 1.00 50.38 83 ILE A CA 1
ATOM 655 C C . ILE A 1 83 ? -4.052 8.674 7.169 1.00 50.38 83 ILE A C 1
ATOM 657 O O . ILE A 1 83 ? -2.960 8.201 7.481 1.00 50.38 83 ILE A O 1
ATOM 661 N N . GLN A 1 84 ? -4.205 9.556 6.187 1.00 57.28 84 GLN A N 1
ATOM 662 C CA . GLN A 1 84 ? -3.109 10.322 5.633 1.00 57.28 84 GLN A CA 1
ATOM 663 C C . GLN A 1 84 ? -2.647 11.216 6.778 1.00 57.28 84 GLN A C 1
ATOM 665 O O . GLN A 1 84 ? -3.122 12.335 6.934 1.00 57.28 84 GLN A O 1
ATOM 670 N N . LYS A 1 85 ? -1.828 10.659 7.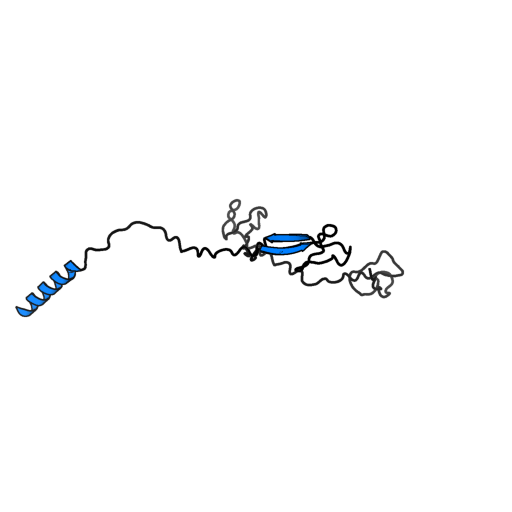672 1.00 62.53 85 LYS A N 1
ATOM 671 C CA . LYS A 1 85 ? -1.139 11.447 8.673 1.00 62.53 85 LYS A CA 1
ATOM 672 C C . LYS A 1 85 ? -0.153 12.297 7.898 1.00 62.53 85 LYS A C 1
ATOM 674 O O . LYS A 1 85 ? 0.742 11.775 7.233 1.00 62.53 85 LYS A O 1
ATOM 679 N N . ASP A 1 86 ? -0.384 13.597 7.939 1.00 81.31 86 ASP A N 1
ATOM 680 C CA . ASP A 1 86 ? 0.569 14.568 7.446 1.00 81.31 86 ASP A CA 1
ATOM 681 C C . ASP A 1 86 ? 1.798 14.492 8.352 1.00 81.31 86 ASP A C 1
ATOM 683 O O . ASP A 1 86 ? 1.754 14.895 9.512 1.00 81.31 86 ASP A O 1
ATOM 687 N N . VAL A 1 87 ? 2.875 13.904 7.837 1.00 87.69 87 VAL A N 1
ATOM 688 C CA . VAL A 1 87 ? 4.159 13.854 8.536 1.00 87.69 87 VAL A CA 1
ATOM 689 C C . VAL A 1 87 ? 4.905 15.133 8.199 1.00 87.69 87 VAL A C 1
ATOM 691 O O . VAL A 1 87 ? 5.046 15.475 7.029 1.00 87.69 87 VAL A O 1
ATOM 694 N N . TYR A 1 88 ? 5.391 15.842 9.205 1.00 91.00 88 TYR A N 1
ATOM 695 C CA . TYR A 1 88 ? 6.201 17.045 9.060 1.00 91.00 88 TYR A CA 1
ATOM 696 C C . TYR A 1 88 ? 7.662 16.721 9.382 1.00 91.00 88 TYR A C 1
ATOM 698 O O . TYR A 1 88 ? 7.925 15.928 10.284 1.00 91.00 88 TYR A O 1
ATOM 706 N N . THR A 1 89 ? 8.621 17.295 8.658 1.00 91.94 89 THR A N 1
ATOM 707 C CA . THR A 1 89 ? 10.061 17.019 8.809 1.00 91.94 89 THR A CA 1
ATOM 708 C C . THR A 1 89 ? 10.866 18.316 8.793 1.00 91.94 89 THR A C 1
ATOM 710 O O . THR A 1 89 ? 10.505 19.266 8.103 1.00 91.94 89 THR A O 1
ATOM 713 N N . CYS A 1 90 ? 11.949 18.379 9.570 1.00 91.81 90 CYS A N 1
ATOM 714 C CA . CYS A 1 90 ? 12.829 19.547 9.598 1.00 91.81 90 CYS A CA 1
ATOM 715 C C . CYS A 1 90 ? 13.796 19.532 8.399 1.00 91.81 90 CYS A C 1
ATOM 717 O O . CYS A 1 90 ? 14.516 18.544 8.249 1.00 91.81 90 CYS A O 1
ATOM 719 N N . PRO A 1 91 ? 13.915 20.617 7.607 1.00 87.19 91 PRO A N 1
ATOM 720 C CA . PRO A 1 91 ? 14.814 20.657 6.446 1.00 87.19 91 PRO A CA 1
ATOM 721 C C . PRO A 1 91 ? 16.295 20.481 6.819 1.00 87.19 91 PRO A C 1
ATOM 723 O O . PRO A 1 91 ? 17.071 19.943 6.039 1.00 87.19 91 PRO A O 1
ATOM 726 N N . MET A 1 92 ? 16.687 20.880 8.034 1.00 91.88 92 MET A N 1
ATOM 727 C CA . MET A 1 92 ? 18.062 20.725 8.536 1.00 91.88 92 MET A CA 1
ATOM 728 C C . MET A 1 92 ? 18.310 19.405 9.279 1.00 91.88 92 MET A C 1
ATOM 730 O O . MET A 1 92 ? 19.455 19.009 9.474 1.00 91.88 92 MET A O 1
ATOM 734 N N . HIS A 1 93 ? 17.248 18.728 9.724 1.00 85.62 93 HIS A N 1
ATOM 735 C CA . HIS A 1 93 ? 17.341 17.520 10.544 1.00 85.62 93 HIS A CA 1
ATOM 736 C C . HIS A 1 93 ? 16.293 16.506 10.072 1.00 85.62 93 HIS A C 1
ATOM 738 O O . HIS A 1 93 ? 15.203 16.451 10.650 1.00 85.62 93 HIS A O 1
ATOM 744 N N . PRO A 1 94 ? 16.599 15.709 9.033 1.00 80.88 94 PRO A N 1
ATOM 745 C CA . PRO A 1 94 ? 15.646 14.763 8.450 1.00 80.88 94 PRO A CA 1
ATOM 746 C C . PRO A 1 94 ? 15.170 13.689 9.441 1.00 80.88 94 PRO A C 1
ATOM 748 O O . PRO A 1 94 ? 14.090 13.131 9.259 1.00 80.88 94 PRO A O 1
ATOM 751 N N . ASP A 1 95 ? 15.927 13.457 10.516 1.00 86.12 95 ASP A N 1
ATOM 752 C CA . ASP A 1 95 ? 15.578 12.523 11.594 1.00 86.12 95 ASP A CA 1
ATOM 753 C C . ASP A 1 95 ? 14.470 13.052 12.521 1.00 86.12 95 ASP A C 1
ATOM 755 O O . ASP A 1 95 ? 13.875 12.296 13.288 1.00 86.12 95 ASP A O 1
ATOM 759 N N . VAL A 1 96 ? 14.181 14.358 12.483 1.00 86.38 96 VAL A N 1
ATOM 760 C CA . VAL A 1 96 ? 13.137 14.979 13.305 1.00 86.38 96 VAL A CA 1
ATOM 761 C C . VAL A 1 96 ? 11.842 15.018 12.505 1.00 86.38 96 VAL A C 1
ATOM 763 O O . VAL A 1 96 ? 11.658 15.872 11.633 1.00 86.38 96 VAL A O 1
ATOM 766 N N . THR A 1 97 ? 10.934 14.097 12.829 1.00 86.06 97 THR A N 1
ATOM 767 C CA . THR A 1 97 ? 9.592 14.018 12.243 1.00 86.06 97 THR A CA 1
ATOM 768 C C . THR A 1 97 ? 8.506 14.268 13.289 1.00 86.06 97 THR A C 1
ATOM 770 O O . THR A 1 97 ? 8.707 14.043 14.481 1.00 86.06 97 THR A O 1
ATOM 773 N N . SER A 1 98 ? 7.358 14.786 12.856 1.00 83.88 98 SER A N 1
ATOM 774 C CA . SER A 1 98 ? 6.227 15.123 13.726 1.00 83.88 98 SER A CA 1
ATOM 775 C C . SER A 1 98 ? 4.902 14.869 13.014 1.00 83.88 98 SER A C 1
ATOM 777 O O . SER A 1 98 ? 4.778 15.130 11.823 1.00 83.88 98 SER A O 1
ATOM 779 N N . ASP A 1 99 ? 3.884 14.446 13.762 1.00 85.75 99 ASP A N 1
ATOM 780 C CA . ASP A 1 99 ? 2.496 14.322 13.282 1.00 85.75 99 ASP A CA 1
ATOM 781 C C . ASP A 1 99 ? 1.758 15.684 13.252 1.00 85.75 99 ASP A C 1
ATOM 783 O O . ASP A 1 99 ? 0.567 15.754 12.946 1.00 85.75 99 ASP A O 1
ATOM 787 N N . LYS A 1 100 ? 2.430 16.777 13.645 1.00 81.56 100 LYS A N 1
ATOM 788 C CA . LYS A 1 100 ? 1.853 18.124 13.783 1.00 81.56 100 LYS A CA 1
ATOM 789 C C . LYS A 1 100 ? 2.779 19.194 13.210 1.00 81.56 100 LYS A C 1
ATOM 791 O O . LYS A 1 100 ? 4.003 19.084 13.316 1.00 81.56 100 LYS A O 1
ATOM 796 N N . THR A 1 101 ? 2.180 20.273 12.712 1.00 84.19 101 THR A N 1
ATOM 797 C CA . THR A 1 101 ? 2.874 21.525 12.381 1.00 84.19 101 THR A CA 1
ATOM 798 C C . THR A 1 101 ? 3.567 22.099 13.614 1.00 84.19 101 THR A C 1
ATOM 800 O O . THR A 1 101 ? 2.991 22.087 14.704 1.00 84.19 101 THR A O 1
ATOM 803 N N . GLY A 1 102 ? 4.763 22.660 13.455 1.00 89.31 102 GLY A N 1
ATOM 804 C CA . GLY A 1 102 ? 5.463 23.308 14.561 1.00 89.31 102 GLY A CA 1
ATOM 805 C C . GLY A 1 102 ? 6.918 23.620 14.248 1.00 89.31 102 GLY A C 1
ATOM 806 O O . GLY A 1 102 ? 7.355 23.512 13.103 1.00 89.31 102 GLY A O 1
ATOM 807 N N . LYS A 1 103 ? 7.659 23.999 15.291 1.00 91.06 103 LYS A N 1
ATOM 808 C CA . LYS A 1 103 ? 9.101 24.244 15.229 1.00 91.06 103 LYS A CA 1
ATOM 809 C C . LYS A 1 103 ? 9.876 22.974 15.572 1.00 91.06 103 LYS A C 1
ATOM 811 O O . LYS A 1 103 ? 9.478 22.209 16.448 1.00 91.06 103 LYS A O 1
ATOM 816 N N . CYS A 1 104 ? 10.996 22.768 14.895 1.00 89.12 104 CYS A N 1
ATOM 817 C CA . CYS A 1 104 ? 11.958 21.723 15.185 1.00 89.12 104 CYS A CA 1
ATOM 818 C C . CYS A 1 104 ? 12.546 21.931 16.582 1.00 89.12 104 CYS A C 1
ATOM 820 O O . CYS A 1 104 ? 13.027 23.016 16.905 1.00 89.12 104 CYS A O 1
ATOM 822 N N . SER A 1 105 ? 12.560 20.875 17.390 1.00 89.75 105 SER A N 1
ATOM 823 C CA . SER A 1 105 ? 13.107 20.895 18.750 1.00 89.75 105 SER A CA 1
ATOM 824 C C . SER A 1 105 ? 14.625 21.088 18.806 1.00 89.75 105 SER A C 1
ATOM 826 O O . SER A 1 105 ? 15.138 21.474 19.849 1.00 89.75 105 SER A O 1
ATOM 828 N N . LYS A 1 106 ? 15.344 20.831 17.705 1.00 88.06 106 LYS A N 1
ATOM 829 C CA . LYS A 1 106 ? 16.808 20.964 17.640 1.00 88.06 106 LYS A CA 1
ATOM 830 C C . LYS A 1 106 ? 17.273 22.340 17.166 1.00 88.06 106 LYS A C 1
ATOM 832 O O . LYS A 1 106 ? 18.207 22.888 17.732 1.00 88.06 106 LYS A O 1
ATOM 837 N N . CYS A 1 107 ? 16.634 22.893 16.135 1.00 89.88 107 CYS A N 1
ATOM 838 C CA . CYS A 1 107 ? 17.091 24.131 15.491 1.00 89.88 107 CYS A CA 1
ATOM 839 C C . CYS A 1 107 ? 16.068 25.276 15.525 1.00 89.88 107 CYS A C 1
ATOM 841 O O . CYS A 1 107 ? 16.351 26.364 15.035 1.00 89.88 107 CYS A O 1
ATOM 843 N N . GLY A 1 108 ? 14.858 25.050 16.047 1.00 88.69 108 GLY A N 1
ATOM 844 C CA . GLY A 1 108 ? 13.811 26.071 16.144 1.00 88.69 108 GLY A CA 1
ATOM 845 C C . GLY A 1 108 ? 13.165 26.491 14.815 1.00 88.69 108 GLY A C 1
ATOM 846 O O . GLY A 1 108 ? 12.227 27.290 14.831 1.00 88.69 108 GLY A O 1
ATOM 847 N N . MET A 1 109 ? 13.620 25.959 13.675 1.00 90.56 109 MET A N 1
ATOM 848 C CA . MET A 1 109 ? 13.031 26.216 12.354 1.00 90.56 109 MET A CA 1
ATOM 849 C C . MET A 1 109 ? 11.693 25.493 12.172 1.00 90.56 109 MET A C 1
ATOM 851 O O . MET A 1 109 ? 11.435 24.487 12.826 1.00 90.56 109 MET A O 1
ATOM 855 N N . ASN A 1 110 ? 10.834 25.980 11.276 1.00 92.06 110 ASN A N 1
ATOM 856 C CA . ASN A 1 110 ? 9.534 25.356 11.022 1.00 92.06 110 ASN A CA 1
ATOM 857 C C . ASN A 1 110 ? 9.677 23.996 10.322 1.00 92.06 110 ASN A C 1
ATOM 859 O O . ASN A 1 110 ? 10.503 23.827 9.428 1.00 92.06 110 ASN A O 1
ATOM 863 N N . LEU A 1 111 ? 8.854 23.032 10.734 1.00 90.06 111 LEU A N 1
ATOM 864 C CA . LEU A 1 111 ? 8.759 21.725 10.093 1.00 90.06 111 LEU A CA 1
ATOM 865 C C . LEU A 1 111 ? 7.916 21.819 8.818 1.00 90.06 111 LEU A C 1
ATOM 867 O O . LEU A 1 111 ? 6.830 22.405 8.819 1.00 90.06 111 LEU A O 1
ATOM 871 N N . GLU A 1 112 ? 8.385 21.181 7.754 1.00 88.88 112 GLU A N 1
ATOM 872 C CA . GLU A 1 112 ? 7.727 21.172 6.450 1.00 88.88 112 GLU A CA 1
ATOM 873 C C . GLU A 1 112 ? 6.946 19.878 6.232 1.00 88.88 112 GLU A C 1
A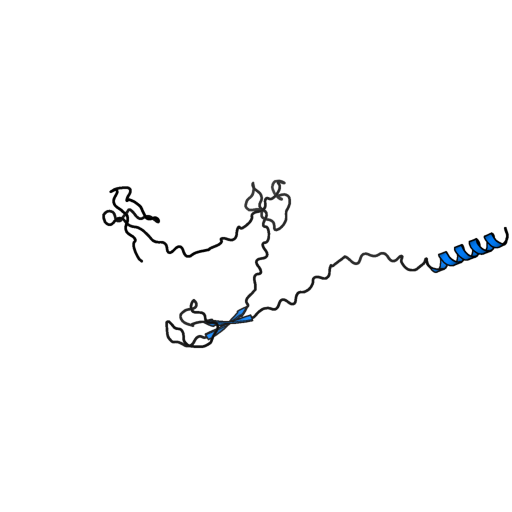TOM 875 O O . GLU A 1 112 ? 7.360 18.799 6.654 1.00 88.88 112 GLU A O 1
ATOM 880 N N . LYS A 1 113 ? 5.790 19.973 5.567 1.00 87.44 113 LYS A N 1
ATOM 881 C CA . LYS A 1 113 ? 4.906 18.830 5.323 1.00 87.44 113 LYS A CA 1
ATOM 882 C C . LYS A 1 113 ? 5.531 17.872 4.309 1.00 87.44 113 LYS A C 1
ATOM 884 O O . LYS A 1 113 ? 5.585 18.153 3.113 1.00 87.44 113 LYS A O 1
ATOM 889 N N . LYS A 1 114 ? 5.902 16.684 4.767 1.00 78.75 114 LYS A N 1
ATOM 890 C CA . LYS A 1 114 ? 6.303 15.557 3.933 1.00 78.75 114 LYS A CA 1
ATOM 891 C C . LYS A 1 114 ? 5.053 14.800 3.494 1.00 78.75 114 LYS A C 1
ATOM 893 O O . LYS A 1 114 ? 4.605 13.848 4.132 1.00 78.75 114 LYS A O 1
ATOM 898 N N . SER A 1 115 ? 4.468 15.221 2.372 1.00 61.06 115 SER A N 1
ATOM 899 C CA . SER A 1 115 ? 3.430 14.418 1.731 1.00 61.06 115 SER A CA 1
ATOM 900 C C . SER A 1 115 ? 4.073 13.141 1.194 1.00 61.06 115 SER A C 1
ATOM 902 O O . SER A 1 115 ? 4.785 13.178 0.188 1.00 61.06 115 SER A O 1
ATOM 904 N N . MET A 1 116 ? 3.801 12.001 1.828 1.00 55.78 116 MET A N 1
ATOM 905 C CA . MET A 1 116 ? 3.948 10.714 1.157 1.00 55.78 116 MET A CA 1
ATOM 906 C C . MET A 1 116 ? 2.880 10.677 0.063 1.00 55.78 116 MET A C 1
ATOM 908 O O . MET A 1 116 ? 1.756 10.210 0.284 1.00 55.78 116 MET A O 1
ATOM 912 N N . LYS A 1 117 ? 3.201 11.245 -1.111 1.00 43.78 117 LYS A N 1
ATOM 913 C CA . LYS A 1 117 ? 2.436 10.973 -2.326 1.00 43.78 117 LYS A CA 1
ATOM 914 C C . LYS A 1 117 ? 2.353 9.461 -2.380 1.00 43.78 117 LYS A C 1
ATOM 916 O O . LYS A 1 117 ? 3.374 8.779 -2.366 1.00 43.78 117 LYS A O 1
ATOM 921 N N . LYS A 1 118 ? 1.116 8.965 -2.314 1.00 42.97 118 LYS A N 1
ATOM 922 C CA . LYS A 1 118 ? 0.777 7.585 -2.624 1.00 42.97 118 LYS A CA 1
ATOM 923 C C . LYS A 1 118 ? 1.630 7.255 -3.843 1.00 42.97 118 LYS A C 1
ATOM 925 O O . LYS A 1 118 ? 1.484 7.929 -4.860 1.00 42.97 118 LYS A O 1
ATOM 930 N N . ALA A 1 119 ? 2.559 6.312 -3.706 1.00 43.19 119 ALA A N 1
ATOM 931 C CA . ALA A 1 119 ? 3.017 5.587 -4.866 1.00 43.19 119 ALA A CA 1
ATOM 932 C C . ALA A 1 119 ? 1.729 4.990 -5.427 1.00 43.19 119 ALA A C 1
ATOM 934 O O . ALA A 1 119 ? 1.185 4.013 -4.914 1.00 43.19 119 ALA A O 1
ATOM 935 N N . GLU A 1 120 ? 1.129 5.706 -6.369 1.00 44.31 120 GLU A N 1
ATOM 936 C CA . GLU A 1 120 ? 0.208 5.123 -7.305 1.00 44.31 120 GLU A CA 1
ATOM 937 C C . GLU A 1 120 ? 1.080 4.187 -8.116 1.00 44.31 120 GLU A C 1
ATOM 939 O O . GLU A 1 120 ? 1.590 4.525 -9.178 1.00 44.31 120 GLU A O 1
ATOM 944 N N . THR A 1 121 ? 1.282 2.995 -7.565 1.00 44.72 121 THR A N 1
ATOM 945 C CA . THR A 1 121 ? 1.572 1.802 -8.334 1.00 44.72 121 THR A CA 1
ATOM 946 C C . THR A 1 121 ? 0.321 1.554 -9.167 1.00 44.72 121 THR A C 1
ATOM 948 O O . THR A 1 121 ? -0.523 0.720 -8.849 1.00 44.72 121 THR A O 1
ATOM 951 N N . LYS A 1 122 ? 0.125 2.389 -10.186 1.00 40.50 122 LYS A N 1
ATOM 952 C CA . LYS A 1 122 ? -0.732 2.066 -11.302 1.00 40.50 122 LYS A CA 1
ATOM 953 C C . LYS A 1 122 ? 0.199 1.511 -12.365 1.00 40.50 122 LYS A C 1
ATOM 955 O O . LYS A 1 122 ? 1.101 2.196 -12.831 1.00 40.50 122 LYS A O 1
ATOM 960 N N . ILE A 1 123 ? -0.175 0.312 -12.782 1.00 45.44 123 ILE A N 1
ATOM 961 C CA . ILE A 1 123 ? 0.221 -0.372 -14.002 1.00 45.44 123 ILE A CA 1
ATOM 962 C C . ILE A 1 123 ? 1.528 -1.148 -13.852 1.00 45.44 123 ILE A C 1
ATOM 964 O O . ILE A 1 123 ? 2.624 -0.600 -13.836 1.00 45.44 123 ILE A O 1
ATOM 968 N N . GLU A 1 124 ? 1.363 -2.470 -13.804 1.00 52.09 124 GLU A N 1
ATOM 969 C CA . GLU A 1 124 ? 2.226 -3.418 -14.498 1.00 52.09 124 GLU A CA 1
ATOM 970 C C . GLU A 1 124 ? 2.582 -2.870 -15.890 1.00 52.09 124 GLU A C 1
ATOM 972 O O . GLU A 1 124 ? 1.967 -3.209 -16.901 1.00 52.09 124 GLU A O 1
ATOM 977 N N . THR A 1 125 ? 3.581 -2.000 -15.994 1.00 38.38 125 THR A N 1
ATOM 978 C CA . THR A 1 125 ? 4.344 -1.920 -17.230 1.00 38.38 125 THR A CA 1
ATOM 979 C C . THR A 1 125 ? 5.133 -3.209 -17.271 1.00 38.38 125 THR A C 1
ATOM 981 O O . THR A 1 125 ? 6.208 -3.307 -16.681 1.00 38.38 125 THR A O 1
ATOM 984 N N . LYS A 1 126 ? 4.545 -4.225 -17.910 1.00 48.31 126 LYS A N 1
ATOM 985 C CA . LYS A 1 126 ? 5.264 -5.353 -18.495 1.00 48.31 126 LYS A CA 1
ATOM 986 C C . LYS A 1 126 ? 6.597 -4.802 -19.001 1.00 48.31 126 LYS A C 1
ATOM 988 O O . LYS A 1 126 ? 6.595 -3.998 -19.927 1.00 48.31 126 LYS A O 1
ATOM 993 N N . SER A 1 127 ? 7.699 -5.104 -18.313 1.00 54.09 127 SER A N 1
ATOM 994 C CA . SER A 1 127 ? 9.009 -4.564 -18.672 1.00 54.09 127 SER A CA 1
ATOM 995 C C . SER A 1 127 ? 9.425 -5.253 -19.965 1.00 54.09 127 SER A C 1
ATOM 997 O O . SER A 1 127 ? 9.932 -6.376 -19.963 1.00 54.09 127 SER A O 1
ATOM 999 N N . GLU A 1 128 ? 9.093 -4.638 -21.089 1.00 67.88 128 GLU A N 1
ATOM 1000 C CA . GLU A 1 128 ? 9.494 -5.117 -22.400 1.00 67.88 128 GLU A CA 1
ATOM 1001 C C . GLU A 1 128 ? 10.967 -4.750 -22.556 1.00 67.88 128 GLU A C 1
ATOM 1003 O O . GLU A 1 128 ? 11.300 -3.606 -22.843 1.00 67.88 128 GLU A O 1
ATOM 1008 N N . MET A 1 129 ? 11.854 -5.701 -22.260 1.00 78.69 129 MET A N 1
ATOM 1009 C CA . MET A 1 129 ? 13.288 -5.516 -22.450 1.00 78.69 129 MET A CA 1
ATOM 1010 C C . MET A 1 129 ? 13.579 -5.667 -23.942 1.00 78.69 129 MET A C 1
ATOM 1012 O O . MET A 1 129 ? 13.200 -6.669 -24.552 1.00 78.69 129 MET A O 1
ATOM 1016 N N . TYR A 1 130 ? 14.237 -4.681 -24.535 1.00 86.94 130 TYR A N 1
ATOM 1017 C CA . TYR A 1 130 ? 14.687 -4.728 -25.920 1.00 86.94 130 TYR A CA 1
ATOM 1018 C C . TYR A 1 130 ? 16.186 -5.019 -25.944 1.00 86.94 130 TYR A C 1
ATOM 1020 O O . TYR A 1 130 ? 16.928 -4.422 -25.165 1.00 86.94 130 TYR A O 1
ATOM 1028 N N . ALA A 1 131 ? 16.635 -5.922 -26.812 1.00 87.94 131 ALA A N 1
ATOM 1029 C CA . ALA A 1 131 ? 18.043 -6.283 -26.955 1.00 87.94 131 ALA A CA 1
ATOM 1030 C C . ALA A 1 131 ? 18.487 -6.209 -28.419 1.00 87.94 131 ALA A C 1
ATOM 1032 O O . ALA A 1 131 ? 17.691 -6.417 -29.338 1.00 87.94 131 ALA A O 1
ATOM 1033 N N . CYS A 1 132 ? 19.765 -5.903 -28.636 1.00 88.06 132 CYS A N 1
ATOM 1034 C CA . CYS A 1 132 ? 20.369 -5.932 -29.963 1.00 88.06 132 CYS A CA 1
ATOM 1035 C C . CYS A 1 132 ? 20.846 -7.361 -30.299 1.00 88.06 132 CYS A C 1
ATOM 1037 O O . CYS A 1 132 ? 21.704 -7.876 -29.581 1.00 88.06 132 CYS A O 1
ATOM 1039 N N . PRO A 1 133 ? 20.387 -7.993 -31.400 1.00 84.50 133 PRO A N 1
ATOM 1040 C CA . PRO A 1 133 ? 20.810 -9.349 -31.780 1.00 84.50 133 PRO A CA 1
ATOM 1041 C C . PRO A 1 133 ? 22.319 -9.480 -32.015 1.00 84.50 133 PRO A C 1
ATOM 1043 O O . PRO A 1 133 ? 22.898 -10.547 -31.844 1.00 84.50 133 PRO A O 1
ATOM 1046 N N . MET A 1 134 ? 22.962 -8.378 -32.404 1.00 86.88 134 MET A N 1
ATOM 1047 C CA . MET A 1 134 ? 24.396 -8.336 -32.674 1.00 86.88 134 MET A CA 1
ATOM 1048 C C . MET A 1 134 ? 25.222 -8.058 -31.418 1.00 86.88 134 MET A C 1
ATOM 1050 O O . MET A 1 134 ? 26.412 -8.368 -31.399 1.00 86.88 134 MET A O 1
ATOM 1054 N N . HIS A 1 135 ? 24.644 -7.408 -30.403 1.00 82.88 135 HIS A N 1
ATOM 1055 C CA . HIS A 1 135 ? 25.368 -6.910 -29.234 1.00 82.88 135 HIS A CA 1
ATOM 1056 C C . HIS A 1 135 ? 24.583 -7.241 -27.967 1.00 82.88 135 HIS A C 1
ATOM 1058 O O . HIS A 1 135 ? 23.703 -6.489 -27.548 1.00 82.88 135 HIS A O 1
ATOM 1064 N N . GLN A 1 136 ? 24.946 -8.354 -27.336 1.00 73.62 136 GLN A N 1
ATOM 1065 C CA . GLN A 1 136 ? 24.294 -8.872 -26.132 1.00 73.62 136 GLN A CA 1
ATOM 1066 C C . GLN A 1 136 ? 24.318 -7.883 -24.947 1.00 73.62 136 GLN A C 1
ATOM 1068 O O . GLN A 1 136 ? 23.458 -7.943 -24.070 1.00 73.62 136 GLN A O 1
ATOM 1073 N N . ASP A 1 137 ? 25.258 -6.934 -24.957 1.00 77.06 137 ASP A N 1
ATOM 1074 C CA . ASP A 1 137 ? 25.427 -5.932 -23.901 1.00 77.06 137 ASP A CA 1
ATOM 1075 C C . ASP A 1 137 ? 24.536 -4.691 -24.072 1.00 77.06 137 ASP A C 1
ATOM 1077 O O . ASP A 1 137 ? 24.415 -3.889 -23.143 1.00 77.06 137 ASP A O 1
ATOM 1081 N N . GLU A 1 138 ? 23.901 -4.502 -25.235 1.00 75.50 138 GLU A N 1
ATOM 1082 C CA . GLU A 1 138 ? 22.952 -3.406 -25.445 1.00 75.50 138 GLU A CA 1
ATOM 1083 C C . GLU A 1 138 ? 21.519 -3.864 -25.201 1.00 75.50 138 GLU A C 1
ATOM 1085 O O . GLU A 1 138 ? 20.827 -4.373 -26.088 1.00 75.50 138 GLU A O 1
ATOM 1090 N N . LYS A 1 139 ? 21.078 -3.625 -23.967 1.00 79.75 139 LYS A N 1
ATOM 1091 C CA . LYS A 1 139 ? 19.705 -3.812 -23.514 1.00 79.75 139 LYS A CA 1
ATOM 1092 C C . LYS A 1 139 ? 19.086 -2.458 -23.172 1.00 79.75 139 LYS A C 1
ATOM 1094 O O . LYS A 1 139 ? 19.711 -1.630 -22.513 1.00 79.75 139 LYS A O 1
ATOM 1099 N N . SER A 1 140 ? 17.863 -2.234 -23.626 1.00 79.00 140 SER A N 1
ATOM 1100 C CA . SER A 1 140 ? 17.125 -0.988 -23.436 1.00 79.00 140 SER A CA 1
ATOM 1101 C C . SER A 1 140 ? 15.736 -1.281 -22.896 1.00 79.00 140 SER A C 1
ATOM 1103 O O . SER A 1 140 ? 15.091 -2.253 -23.286 1.00 79.00 140 SER A O 1
ATOM 1105 N N . ASP A 1 141 ? 15.247 -0.391 -22.042 1.00 84.25 141 ASP A N 1
ATOM 1106 C CA . ASP A 1 141 ? 13.874 -0.431 -21.531 1.00 84.25 141 ASP A CA 1
ATOM 1107 C C . ASP A 1 141 ? 12.863 0.169 -22.526 1.00 84.25 141 ASP A C 1
ATOM 1109 O O . ASP A 1 141 ? 11.670 0.270 -22.239 1.00 84.25 141 ASP A O 1
ATOM 1113 N N . LYS A 1 142 ? 13.340 0.638 -23.687 1.00 82.75 142 LYS A N 1
ATOM 1114 C CA . LYS A 1 142 ? 12.545 1.303 -24.725 1.00 82.75 142 LYS A CA 1
ATOM 1115 C C . LYS A 1 142 ? 12.918 0.794 -26.114 1.00 82.75 142 LYS A C 1
ATOM 1117 O O . LYS A 1 142 ? 14.096 0.574 -26.401 1.00 82.75 142 LYS A O 1
ATOM 1122 N N . ALA A 1 143 ? 11.915 0.693 -26.985 1.00 86.50 143 ALA A N 1
ATOM 1123 C CA . ALA A 1 143 ? 12.118 0.459 -28.408 1.00 86.50 143 ALA A CA 1
ATOM 1124 C C . ALA A 1 143 ? 12.942 1.605 -29.018 1.00 86.50 143 ALA A C 1
ATOM 1126 O O . ALA A 1 143 ? 12.724 2.777 -28.701 1.00 86.50 143 ALA A O 1
ATOM 1127 N N . GLY A 1 144 ? 13.891 1.274 -29.888 1.00 89.31 144 GLY A N 1
ATOM 1128 C CA . GLY A 1 144 ? 14.774 2.262 -30.492 1.00 89.31 144 GLY A CA 1
ATOM 1129 C C . GLY A 1 144 ? 15.859 1.626 -31.346 1.00 89.31 144 GLY A C 1
ATOM 1130 O O . GLY A 1 144 ? 15.842 0.422 -31.603 1.00 89.31 144 GLY A O 1
ATOM 1131 N N . LYS A 1 145 ? 16.803 2.457 -31.782 1.00 89.06 145 LYS A N 1
ATOM 1132 C CA . LYS A 1 145 ? 17.992 2.024 -32.515 1.00 89.06 145 LYS A CA 1
ATOM 1133 C C . LYS A 1 145 ? 19.125 1.752 -31.529 1.00 89.06 145 LYS A C 1
ATOM 1135 O O . LYS A 1 145 ? 19.311 2.512 -30.582 1.00 89.06 145 LYS A O 1
ATOM 1140 N N . CYS A 1 146 ? 19.866 0.679 -31.767 1.00 86.69 146 CYS A N 1
ATOM 1141 C CA . CYS A 1 146 ? 21.105 0.350 -31.078 1.00 86.69 146 CYS A CA 1
ATOM 1142 C C . CYS A 1 146 ? 22.093 1.513 -31.224 1.00 86.69 146 CYS A C 1
ATOM 1144 O O . CYS A 1 146 ? 22.308 2.007 -32.335 1.00 86.69 146 CYS A O 1
ATOM 1146 N N . SER A 1 147 ? 22.700 1.941 -30.118 1.00 88.69 147 SER A N 1
ATOM 1147 C CA . SER A 1 147 ? 23.621 3.090 -30.117 1.00 88.69 147 SER A CA 1
ATOM 1148 C C . SER A 1 147 ? 24.953 2.758 -30.789 1.00 88.69 147 SER A C 1
ATOM 1150 O O . SER A 1 147 ? 25.652 3.652 -31.256 1.00 88.69 147 SER A O 1
ATOM 1152 N N . LYS A 1 148 ? 25.297 1.471 -30.857 1.00 84.88 148 LYS A N 1
ATOM 1153 C CA . LYS A 1 148 ? 26.535 0.973 -31.465 1.00 84.88 148 LYS A CA 1
ATOM 1154 C C . LYS A 1 148 ? 26.413 0.645 -32.953 1.00 84.88 148 LYS A C 1
ATOM 1156 O O . LYS A 1 148 ? 27.321 0.967 -33.707 1.00 84.88 148 LYS A O 1
ATOM 1161 N N . CYS A 1 149 ? 25.321 0.011 -33.387 1.00 88.12 149 CYS A N 1
ATOM 1162 C CA . CYS A 1 149 ? 25.180 -0.451 -34.776 1.00 88.12 149 CYS A CA 1
ATOM 1163 C C . CYS A 1 149 ? 24.046 0.227 -35.558 1.00 88.12 149 CYS A C 1
ATOM 1165 O O . CYS A 1 149 ? 23.892 -0.018 -36.752 1.00 88.12 149 CYS A O 1
ATOM 1167 N N . GLY A 1 150 ? 23.226 1.062 -34.911 1.00 86.31 150 GLY A N 1
ATOM 1168 C CA . GLY A 1 150 ? 22.133 1.796 -35.557 1.00 86.31 150 GLY A CA 1
ATOM 1169 C C . GLY A 1 150 ? 20.930 0.944 -35.983 1.00 86.31 150 GLY A C 1
ATOM 1170 O O . GLY A 1 150 ? 19.939 1.501 -36.459 1.00 86.31 150 GLY A O 1
ATOM 1171 N N . MET A 1 151 ? 20.982 -0.380 -35.804 1.00 88.00 151 MET A N 1
ATOM 1172 C CA . MET A 1 151 ? 19.881 -1.300 -36.110 1.00 88.00 151 MET A CA 1
ATOM 1173 C C . MET A 1 151 ? 18.786 -1.255 -35.039 1.00 88.00 151 MET A C 1
ATOM 1175 O O . MET A 1 151 ? 19.035 -0.876 -33.898 1.00 88.00 151 MET A O 1
ATOM 1179 N N . ASN A 1 152 ? 17.562 -1.644 -35.396 1.00 90.62 152 ASN A N 1
ATOM 1180 C CA . ASN A 1 152 ? 16.435 -1.635 -34.462 1.00 90.62 152 ASN A CA 1
ATOM 1181 C C . ASN A 1 152 ? 16.602 -2.713 -33.382 1.00 90.62 152 ASN A C 1
ATOM 1183 O O . ASN A 1 152 ? 16.933 -3.856 -33.684 1.00 90.62 152 ASN A O 1
ATOM 1187 N N . LEU A 1 153 ? 16.350 -2.340 -32.128 1.00 87.62 153 LEU A N 1
ATOM 1188 C CA . LEU A 1 153 ? 16.357 -3.263 -30.998 1.00 87.62 153 LEU A CA 1
ATOM 1189 C C . LEU A 1 153 ? 15.102 -4.136 -31.025 1.00 87.62 153 LEU A C 1
ATOM 1191 O O . LEU A 1 153 ? 13.987 -3.638 -31.208 1.00 87.62 153 LEU A O 1
ATOM 1195 N N . GLU A 1 154 ? 15.278 -5.432 -30.792 1.00 87.25 154 GLU A N 1
ATOM 1196 C CA . GLU A 1 154 ? 14.189 -6.400 -30.819 1.00 87.25 154 GLU A CA 1
ATOM 1197 C C . GLU A 1 154 ? 13.683 -6.702 -29.413 1.00 87.25 154 GLU A C 1
ATOM 1199 O O . GLU A 1 154 ? 14.431 -6.731 -28.436 1.00 87.25 154 GLU A O 1
ATOM 1204 N N . LYS A 1 155 ? 12.374 -6.924 -29.303 1.00 87.38 155 LYS A N 1
ATOM 1205 C CA . LYS A 1 155 ? 11.709 -7.188 -28.032 1.00 87.38 155 LYS A CA 1
ATOM 1206 C C . LYS A 1 155 ? 12.013 -8.601 -27.551 1.00 87.38 155 LYS A C 1
ATOM 1208 O O . LYS A 1 155 ? 11.531 -9.576 -28.129 1.00 87.38 155 LYS A O 1
ATOM 1213 N N . VAL A 1 156 ? 12.709 -8.704 -26.429 1.00 79.94 156 VAL A N 1
ATOM 1214 C CA . VAL A 1 156 ? 12.936 -9.969 -25.739 1.00 79.94 156 VAL A CA 1
ATOM 1215 C C . VAL A 1 156 ? 11.682 -10.292 -24.934 1.00 79.94 156 VAL A C 1
ATOM 1217 O O . VAL A 1 156 ? 11.384 -9.678 -23.907 1.00 79.94 156 VAL A O 1
ATOM 1220 N N . LYS A 1 157 ? 10.888 -11.237 -25.440 1.00 74.88 157 LYS A N 1
ATOM 1221 C CA . LYS A 1 157 ? 9.780 -11.822 -24.681 1.00 74.88 157 LYS A CA 1
ATOM 1222 C C . LYS A 1 157 ? 10.393 -12.754 -23.632 1.00 74.88 157 LYS A C 1
ATOM 1224 O O . LYS A 1 157 ? 11.168 -13.632 -23.995 1.00 74.88 157 LYS A O 1
ATOM 1229 N N . LYS A 1 158 ? 10.092 -12.503 -22.358 1.00 58.66 158 LYS A N 1
ATOM 1230 C CA . LYS A 1 158 ? 10.455 -13.382 -21.241 1.00 58.66 158 LYS A CA 1
ATOM 1231 C C . LYS A 1 158 ? 9.635 -14.666 -21.276 1.00 58.66 158 LYS A C 1
ATOM 1233 O O . LYS A 1 158 ? 8.456 -14.568 -21.693 1.00 58.66 158 LYS A O 1
#